Protein AF-A0A9C7W179-F1 (afdb_monomer_lite)

Secondary structure (DSSP, 8-state):
-HHHHHHHHH-TTEEEEEEEHHHHHT---TT---EEEEEESSPPPHHHHHHHHHH-

Radius of gyration: 12.71 Å; chains: 1; bounding box: 29×20×32 Å

Sequence (56 aa):
MTEVVNYLQQRGDIKQAILFGSLATGREGADSDIDLAIEKDHRLIADEIVELIEQL

Foldseek 3Di:
DVVVVVVQVVDPFWPDKDWDDCVVVVNDDPPDDTDIDTDGPDDDDPVNVVVVVVVD

Structure (mmCIF, N/CA/C/O backbone):
data_AF-A0A9C7W179-F1
#
_entry.id   AF-A0A9C7W179-F1
#
loop_
_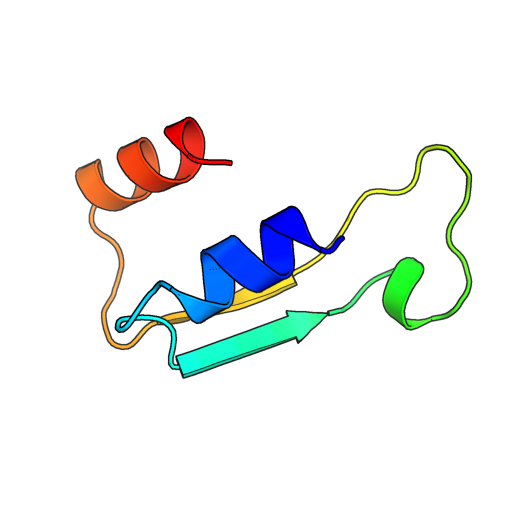atom_site.group_PDB
_atom_site.id
_atom_site.type_symbol
_atom_site.label_atom_id
_atom_site.label_alt_id
_atom_site.label_comp_id
_atom_site.label_asym_id
_atom_site.label_entity_id
_atom_site.label_seq_id
_atom_site.pdbx_PDB_ins_code
_atom_site.Cartn_x
_atom_site.Cartn_y
_atom_site.Cartn_z
_atom_site.occupancy
_atom_site.B_iso_or_equiv
_atom_site.auth_seq_id
_atom_site.auth_comp_id
_atom_site.auth_asym_id
_atom_site.auth_atom_id
_atom_site.pdbx_PDB_model_num
ATOM 1 N N . MET A 1 1 ? 11.174 -4.506 -0.818 1.00 64.88 1 MET A N 1
ATOM 2 C CA . MET A 1 1 ? 9.841 -5.074 -1.135 1.00 64.88 1 MET A CA 1
ATOM 3 C C . MET A 1 1 ? 9.343 -6.034 -0.057 1.00 64.88 1 MET A C 1
ATOM 5 O O . MET A 1 1 ? 8.238 -5.842 0.426 1.00 64.88 1 MET A O 1
ATOM 9 N N . THR A 1 2 ? 10.131 -7.033 0.358 1.00 75.50 2 THR A N 1
ATOM 10 C CA . THR A 1 2 ? 9.705 -8.033 1.360 1.00 75.50 2 THR A CA 1
ATOM 11 C C . THR A 1 2 ? 9.269 -7.421 2.696 1.00 75.50 2 THR A C 1
ATOM 13 O O . THR A 1 2 ? 8.290 -7.875 3.271 1.00 75.50 2 THR A O 1
ATOM 16 N N . GLU A 1 3 ? 9.934 -6.363 3.164 1.00 84.44 3 GLU A N 1
ATOM 17 C CA . GLU A 1 3 ? 9.581 -5.679 4.420 1.00 84.44 3 GLU A CA 1
ATOM 18 C C . GLU A 1 3 ? 8.212 -4.995 4.358 1.00 84.44 3 GLU A C 1
ATOM 20 O O . GLU A 1 3 ? 7.388 -5.220 5.237 1.00 84.44 3 GLU A O 1
ATOM 25 N N . VAL A 1 4 ? 7.926 -4.255 3.281 1.00 86.25 4 VAL A N 1
ATOM 26 C CA . VAL A 1 4 ? 6.621 -3.605 3.069 1.00 86.25 4 VAL A CA 1
ATOM 27 C C . VAL A 1 4 ? 5.504 -4.644 2.985 1.00 86.25 4 VAL A C 1
ATOM 29 O O . VAL A 1 4 ? 4.468 -4.494 3.623 1.00 86.25 4 VAL A O 1
ATOM 32 N N . VAL A 1 5 ? 5.717 -5.741 2.251 1.00 87.00 5 VAL A N 1
ATOM 33 C CA . VAL A 1 5 ? 4.726 -6.826 2.161 1.00 87.00 5 VAL A CA 1
ATOM 34 C C . VAL A 1 5 ? 4.486 -7.470 3.527 1.00 87.00 5 VAL A C 1
ATOM 36 O O . VAL A 1 5 ? 3.334 -7.664 3.906 1.00 87.00 5 VAL A O 1
ATOM 39 N N . ASN A 1 6 ? 5.546 -7.753 4.288 1.00 88.19 6 ASN A N 1
ATOM 40 C CA . ASN A 1 6 ? 5.426 -8.321 5.629 1.00 88.19 6 ASN A CA 1
ATOM 41 C C . ASN A 1 6 ? 4.688 -7.375 6.584 1.00 88.19 6 ASN A C 1
ATOM 43 O O . ASN A 1 6 ? 3.812 -7.828 7.318 1.00 88.19 6 ASN A O 1
ATOM 47 N N . TYR A 1 7 ? 5.002 -6.076 6.550 1.00 88.38 7 TYR A N 1
ATOM 48 C CA . TYR A 1 7 ? 4.307 -5.058 7.337 1.00 88.38 7 TYR A CA 1
ATOM 49 C C . TYR A 1 7 ? 2.806 -5.059 7.028 1.00 88.38 7 TYR A C 1
ATOM 51 O O . TYR A 1 7 ? 1.983 -5.195 7.931 1.00 88.38 7 TYR A O 1
ATOM 59 N N . LEU A 1 8 ? 2.444 -5.002 5.743 1.00 89.69 8 LEU A N 1
ATOM 60 C CA . LEU A 1 8 ? 1.047 -4.991 5.310 1.00 89.69 8 LEU A CA 1
ATOM 61 C C . LEU A 1 8 ? 0.307 -6.285 5.686 1.00 89.69 8 LEU A C 1
ATOM 63 O O . LEU A 1 8 ? -0.848 -6.224 6.090 1.00 89.69 8 LEU A O 1
ATOM 67 N N . GLN A 1 9 ? 0.959 -7.448 5.595 1.00 88.81 9 GLN A N 1
ATOM 68 C CA . GLN A 1 9 ? 0.360 -8.742 5.950 1.00 88.81 9 GLN A CA 1
ATOM 69 C C . GLN A 1 9 ? 0.123 -8.922 7.454 1.00 88.81 9 GLN A C 1
ATOM 71 O O . GLN A 1 9 ? -0.769 -9.671 7.845 1.00 88.81 9 GLN A O 1
ATOM 76 N N . GLN A 1 10 ? 0.918 -8.269 8.304 1.00 89.69 10 GLN A N 1
ATOM 77 C CA . GLN A 1 10 ? 0.769 -8.346 9.761 1.00 89.69 10 GLN A CA 1
ATOM 78 C C . GLN A 1 10 ? -0.351 -7.441 10.293 1.00 89.69 10 GLN A C 1
ATOM 80 O O . GLN A 1 10 ? -0.769 -7.584 11.443 1.00 89.69 10 GLN A O 1
ATOM 85 N N . ARG A 1 11 ? -0.863 -6.528 9.464 1.00 86.19 11 ARG A N 1
ATOM 86 C CA . ARG A 1 11 ? -1.923 -5.592 9.827 1.00 86.19 11 ARG A CA 1
ATOM 87 C C . ARG A 1 11 ? -3.304 -6.187 9.564 1.00 86.19 11 ARG A C 1
ATOM 89 O O . ARG A 1 11 ? -3.746 -6.303 8.427 1.00 86.19 11 ARG A O 1
ATOM 96 N N . GLY A 1 12 ? -4.007 -6.538 10.641 1.00 86.94 12 GLY A N 1
ATOM 97 C CA . GLY A 1 12 ? -5.359 -7.107 10.574 1.00 86.94 12 GLY A CA 1
ATOM 98 C C . GLY A 1 12 ? -6.459 -6.126 10.144 1.00 86.94 12 GLY A C 1
ATOM 99 O O . GLY A 1 12 ? -7.578 -6.552 9.884 1.00 86.94 12 GLY A O 1
ATOM 100 N N . ASP A 1 13 ? -6.149 -4.832 10.073 1.00 91.12 13 ASP A N 1
ATOM 101 C CA . ASP A 1 13 ? -7.055 -3.737 9.705 1.00 91.12 13 ASP A CA 1
ATOM 102 C C . ASP A 1 13 ? -6.964 -3.335 8.218 1.00 91.12 13 ASP A C 1
ATOM 104 O O . ASP A 1 13 ? -7.717 -2.474 7.750 1.00 91.12 13 ASP A O 1
ATOM 108 N N . ILE A 1 14 ? -6.055 -3.949 7.453 1.00 91.94 14 ILE A N 1
ATOM 109 C CA . ILE A 1 14 ? -5.926 -3.740 6.007 1.00 91.94 14 ILE A CA 1
ATOM 110 C C . ILE A 1 14 ? -6.769 -4.776 5.265 1.00 91.94 14 ILE A C 1
ATOM 112 O O . ILE A 1 14 ? -6.562 -5.981 5.389 1.00 91.94 14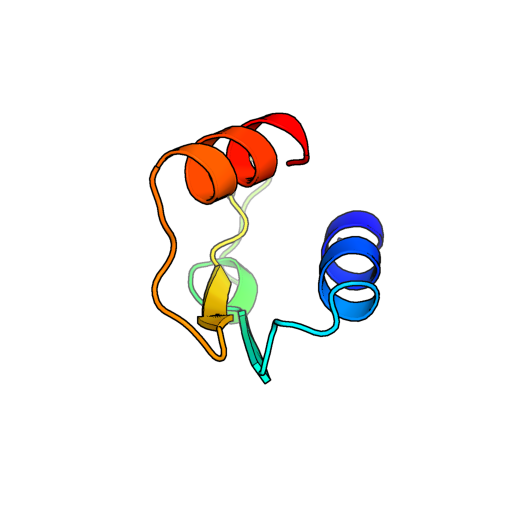 ILE A O 1
ATOM 116 N N . LYS A 1 15 ? -7.701 -4.301 4.434 1.00 91.88 15 LYS A N 1
ATOM 117 C CA . LYS A 1 15 ? -8.527 -5.160 3.573 1.00 91.88 15 LYS A CA 1
ATOM 118 C C . LYS A 1 15 ? -7.824 -5.518 2.271 1.00 91.88 15 LYS A C 1
ATOM 120 O O . LYS A 1 15 ? -7.925 -6.649 1.806 1.00 91.88 15 LYS A O 1
ATOM 125 N N . GLN A 1 16 ? -7.141 -4.546 1.672 1.00 92.88 16 GLN A N 1
ATOM 126 C CA . GLN A 1 16 ? -6.404 -4.726 0.425 1.00 92.88 16 GLN A CA 1
ATOM 127 C C . GLN A 1 16 ? -5.274 -3.704 0.287 1.00 92.88 16 GLN A C 1
ATOM 129 O O . GLN A 1 16 ? -5.366 -2.579 0.781 1.00 92.88 16 GLN A O 1
ATOM 134 N N . ALA A 1 17 ? -4.236 -4.107 -0.442 1.00 93.69 17 ALA A N 1
ATOM 135 C CA . ALA A 1 17 ? -3.127 -3.269 -0.871 1.00 93.69 17 ALA A CA 1
ATOM 136 C C . ALA A 1 17 ? -2.878 -3.506 -2.364 1.00 93.69 17 ALA A C 1
ATOM 138 O O . ALA A 1 17 ? -2.698 -4.649 -2.788 1.00 93.69 17 ALA A O 1
ATOM 139 N N . ILE A 1 18 ? -2.890 -2.441 -3.162 1.00 95.00 18 ILE A N 1
ATOM 140 C CA . ILE A 1 18 ? -2.742 -2.508 -4.618 1.00 95.00 18 ILE A CA 1
ATOM 141 C C . ILE A 1 18 ? -1.479 -1.748 -5.015 1.00 95.00 18 ILE A C 1
ATOM 143 O O . ILE A 1 18 ? -1.362 -0.556 -4.733 1.00 95.00 18 ILE A O 1
ATOM 147 N N . LEU A 1 19 ? -0.560 -2.437 -5.697 1.00 94.94 19 LEU A N 1
ATOM 148 C CA . LEU A 1 19 ? 0.597 -1.816 -6.339 1.00 94.94 19 LEU A CA 1
ATOM 149 C C . LEU A 1 19 ? 0.151 -1.092 -7.610 1.00 94.94 19 LEU A C 1
ATOM 151 O O . LEU A 1 19 ? -0.526 -1.679 -8.459 1.00 94.94 19 LEU A O 1
ATOM 155 N N . PHE A 1 20 ? 0.563 0.162 -7.757 1.00 95.56 20 PHE A N 1
ATOM 156 C CA . PHE A 1 20 ? 0.359 0.932 -8.979 1.00 95.56 20 PHE A CA 1
ATOM 157 C C . PHE A 1 20 ? 1.640 1.689 -9.365 1.00 95.56 20 PHE A C 1
ATOM 159 O O . PHE A 1 20 ? 2.711 1.428 -8.824 1.00 95.56 20 PHE A O 1
ATOM 166 N N . GLY A 1 21 ? 1.561 2.559 -10.373 1.00 95.56 21 GLY A N 1
ATOM 167 C CA . GLY A 1 21 ? 2.686 3.411 -10.762 1.00 95.56 21 GLY A CA 1
ATOM 168 C C . GLY A 1 21 ? 3.734 2.725 -11.644 1.00 95.56 21 GLY A C 1
ATOM 169 O O . GLY A 1 21 ? 3.443 1.791 -12.401 1.00 95.56 21 GLY A O 1
ATOM 170 N N . SER A 1 22 ? 4.960 3.247 -11.605 1.00 95.62 22 SER A N 1
ATOM 171 C CA . SER A 1 22 ? 6.060 2.825 -12.487 1.00 95.62 22 SER A CA 1
ATOM 172 C C . SER A 1 22 ? 6.403 1.346 -12.303 1.00 95.62 22 SER A C 1
ATOM 174 O O . SER A 1 22 ? 6.482 0.619 -13.294 1.00 95.62 22 SER A O 1
ATOM 176 N N . LEU A 1 23 ? 6.474 0.885 -11.053 1.00 94.00 23 LEU A N 1
ATOM 177 C CA . LEU A 1 23 ? 6.807 -0.496 -10.707 1.00 94.00 23 LEU A CA 1
ATOM 178 C C . LEU A 1 23 ? 5.735 -1.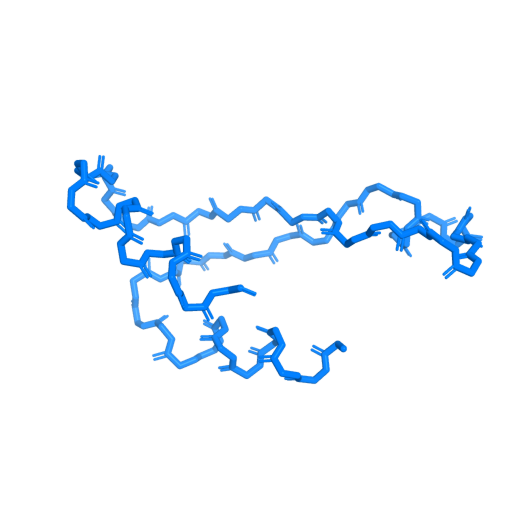497 -11.162 1.00 94.00 23 LEU A C 1
ATOM 180 O O . LEU A 1 23 ? 6.048 -2.590 -11.623 1.00 94.00 23 LEU A O 1
ATOM 184 N N . ALA A 1 24 ? 4.456 -1.113 -11.104 1.00 94.69 24 ALA A N 1
ATOM 185 C CA . ALA A 1 24 ? 3.369 -1.943 -11.629 1.00 94.69 24 ALA A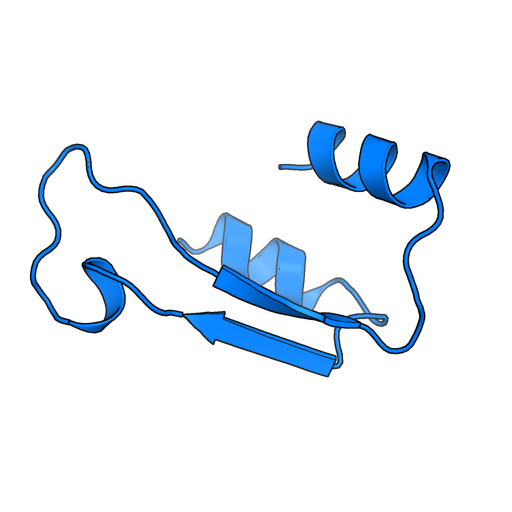 CA 1
ATOM 186 C C . ALA A 1 24 ? 3.390 -2.060 -13.163 1.00 94.69 24 ALA A C 1
ATOM 188 O O . ALA A 1 24 ? 2.787 -2.974 -13.724 1.00 94.69 24 ALA A O 1
ATOM 189 N N . THR A 1 25 ? 4.048 -1.123 -13.853 1.00 95.62 25 THR A N 1
ATOM 190 C CA . THR A 1 25 ? 4.068 -1.046 -15.322 1.00 95.62 25 THR A CA 1
ATOM 191 C C . THR A 1 25 ? 5.405 -1.449 -15.944 1.00 95.62 25 THR A C 1
ATOM 193 O O . THR A 1 25 ? 5.525 -1.410 -17.170 1.00 95.62 25 THR A O 1
ATOM 196 N N . GLY A 1 26 ? 6.390 -1.857 -15.135 1.00 93.62 26 GLY A N 1
ATOM 197 C CA . GLY A 1 26 ? 7.726 -2.239 -15.602 1.00 93.62 26 GLY A CA 1
ATOM 198 C C . GLY A 1 26 ? 8.539 -1.057 -16.140 1.00 93.62 26 GLY A C 1
ATOM 199 O O . GLY A 1 26 ? 9.322 -1.217 -17.077 1.00 93.62 26 GLY A O 1
ATOM 200 N N . ARG A 1 27 ? 8.260 0.156 -15.647 1.00 94.06 27 ARG A N 1
ATOM 201 C CA . ARG A 1 27 ? 8.898 1.416 -16.071 1.00 94.06 27 ARG A CA 1
ATOM 202 C C . ARG A 1 27 ? 9.707 2.066 -14.950 1.00 94.06 27 ARG A C 1
ATOM 204 O O . ARG A 1 27 ? 10.028 3.249 -15.035 1.00 94.06 27 ARG A O 1
ATOM 211 N N . GLU A 1 28 ? 9.976 1.326 -13.887 1.00 95.44 28 GLU A N 1
ATOM 212 C CA . GLU A 1 28 ? 10.810 1.756 -12.779 1.00 95.44 28 GLU A CA 1
ATOM 213 C C . GLU A 1 28 ? 12.263 2.008 -13.214 1.00 95.44 28 GLU A C 1
ATOM 215 O O . GLU A 1 28 ? 12.812 1.351 -14.099 1.00 95.44 28 GLU A O 1
ATOM 220 N N . GLY A 1 29 ? 12.891 2.983 -12.566 1.00 93.81 29 GLY A N 1
ATOM 221 C CA . GLY A 1 29 ? 14.329 3.221 -12.578 1.00 93.81 29 GLY A CA 1
ATOM 222 C C . GLY A 1 29 ? 14.913 3.047 -11.177 1.00 93.81 29 GLY A C 1
ATOM 223 O O . GLY A 1 29 ? 14.190 2.772 -10.223 1.00 93.81 29 GLY A O 1
ATOM 224 N N . ALA A 1 30 ? 16.226 3.243 -11.047 1.00 93.00 30 ALA A N 1
ATOM 225 C CA . ALA A 1 30 ? 16.935 3.065 -9.776 1.00 93.00 30 ALA A CA 1
ATOM 226 C C . ALA A 1 30 ? 16.391 3.944 -8.632 1.00 93.00 30 ALA A C 1
ATOM 228 O O . ALA A 1 30 ? 16.435 3.524 -7.481 1.00 93.00 30 ALA A O 1
ATOM 229 N N . ASP A 1 31 ? 15.836 5.112 -8.966 1.00 93.88 31 ASP A N 1
ATOM 230 C CA . ASP A 1 31 ? 15.298 6.090 -8.012 1.00 93.88 31 ASP A CA 1
ATOM 231 C C . ASP A 1 31 ? 13.759 6.115 -7.996 1.00 93.88 31 ASP A C 1
ATOM 233 O O . ASP A 1 31 ? 13.152 7.113 -7.621 1.00 93.88 31 ASP A O 1
ATOM 237 N N . SER A 1 32 ? 13.101 5.068 -8.503 1.00 93.50 32 SER A N 1
ATOM 238 C CA . SER A 1 32 ? 11.637 4.998 -8.479 1.00 93.50 32 SER A CA 1
ATOM 239 C C . SER A 1 32 ? 11.098 4.628 -7.103 1.00 93.50 32 SER A C 1
ATOM 241 O O . SER A 1 32 ? 11.582 3.693 -6.466 1.00 93.50 32 SER A O 1
ATOM 243 N N . ASP A 1 33 ? 10.034 5.322 -6.711 1.00 93.12 33 ASP A N 1
ATOM 244 C CA . ASP A 1 33 ? 9.271 5.0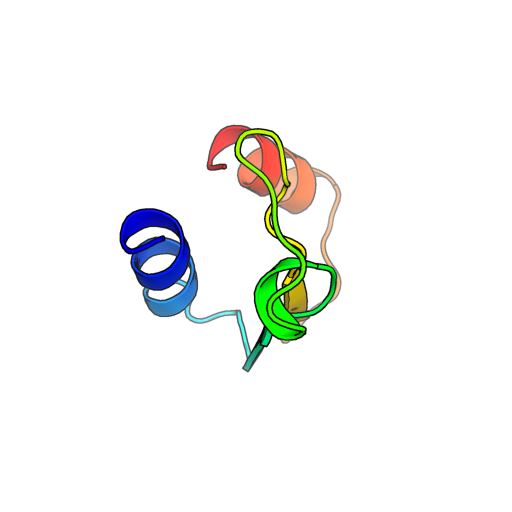38 -5.501 1.00 93.12 33 ASP A CA 1
ATOM 245 C C . ASP A 1 33 ? 8.377 3.793 -5.655 1.00 93.12 33 ASP A C 1
ATOM 247 O O . ASP A 1 33 ? 8.197 3.237 -6.745 1.00 93.12 33 ASP A O 1
ATOM 251 N N . ILE A 1 34 ? 7.797 3.354 -4.535 1.00 92.00 34 ILE A N 1
ATOM 252 C CA . ILE A 1 34 ? 6.785 2.295 -4.490 1.00 92.00 34 ILE A CA 1
ATOM 253 C C . ILE A 1 34 ? 5.429 2.935 -4.193 1.00 92.00 34 ILE A C 1
ATOM 255 O O . ILE A 1 34 ? 5.169 3.359 -3.069 1.00 92.00 34 ILE A O 1
ATOM 259 N N . ASP A 1 35 ? 4.542 2.939 -5.185 1.00 93.94 35 ASP A N 1
ATOM 260 C CA . ASP A 1 35 ? 3.193 3.483 -5.048 1.00 93.94 35 ASP A CA 1
ATOM 261 C C . ASP A 1 35 ? 2.185 2.402 -4.627 1.00 93.94 35 ASP A C 1
ATOM 263 O O . ASP A 1 35 ? 1.958 1.415 -5.340 1.00 93.94 35 ASP A O 1
ATOM 267 N N . LEU A 1 36 ? 1.544 2.597 -3.471 1.00 93.75 36 LEU A N 1
ATOM 268 C CA . LEU A 1 36 ? 0.559 1.668 -2.911 1.00 93.75 36 LEU A CA 1
ATOM 269 C C . LEU A 1 36 ? -0.756 2.363 -2.578 1.00 93.75 36 LEU A C 1
ATOM 271 O O . LEU A 1 36 ? -0.787 3.397 -1.914 1.00 93.75 36 LEU A O 1
ATOM 275 N N . ALA A 1 37 ? -1.861 1.763 -3.017 1.00 95.06 37 ALA A N 1
ATOM 276 C CA . ALA A 1 37 ? -3.203 2.149 -2.605 1.00 95.06 37 ALA A CA 1
ATOM 277 C C . ALA A 1 37 ? -3.699 1.142 -1.566 1.00 95.06 37 ALA A C 1
ATOM 279 O O . ALA A 1 37 ? -3.767 -0.056 -1.851 1.00 95.06 37 ALA A O 1
ATOM 280 N N . ILE A 1 38 ? -4.031 1.624 -0.368 1.00 93.31 38 ILE A N 1
ATOM 281 C CA . ILE A 1 38 ? -4.424 0.790 0.773 1.00 93.31 38 ILE A CA 1
ATOM 282 C C . ILE A 1 38 ? -5.886 1.059 1.131 1.00 93.31 38 ILE A C 1
ATOM 284 O O . ILE A 1 38 ? -6.280 2.208 1.327 1.00 93.31 38 ILE A O 1
ATOM 288 N N . GLU A 1 39 ? -6.683 -0.000 1.259 1.00 94.44 39 GLU A N 1
ATOM 289 C CA . GLU A 1 39 ? -8.021 0.074 1.850 1.00 94.44 39 GLU A CA 1
ATOM 290 C C . GLU A 1 39 ? -7.988 -0.444 3.289 1.00 94.44 39 GLU A C 1
ATOM 292 O O . GLU A 1 39 ? -7.536 -1.564 3.547 1.00 94.44 39 GLU A O 1
ATOM 297 N N . LYS A 1 40 ? -8.531 0.354 4.211 1.00 92.62 40 LYS A N 1
ATOM 298 C CA . LYS A 1 40 ? -8.732 -0.017 5.614 1.00 92.62 40 LYS A CA 1
ATOM 299 C C . LYS A 1 40 ? -10.207 -0.243 5.921 1.00 92.62 40 LYS A C 1
ATOM 301 O O . LYS A 1 40 ? -11.097 0.239 5.219 1.00 92.62 40 LYS A O 1
ATOM 306 N N . ASP A 1 41 ? -10.480 -0.995 6.976 1.00 92.31 41 ASP A N 1
ATOM 307 C CA . ASP A 1 41 ? -11.841 -1.247 7.454 1.00 92.31 41 ASP A CA 1
ATOM 308 C C . ASP A 1 41 ? -12.498 -0.039 8.141 1.00 92.31 41 ASP A C 1
ATOM 310 O O . ASP A 1 41 ? -13.727 0.022 8.212 1.00 92.31 41 ASP A O 1
ATOM 314 N N . HIS A 1 42 ? -11.700 0.943 8.556 1.00 92.75 42 HIS A N 1
ATOM 315 C CA . HIS A 1 42 ? -12.137 2.196 9.157 1.00 92.75 42 HIS A CA 1
ATOM 316 C C . HIS A 1 42 ? -11.430 3.408 8.536 1.00 92.75 42 HIS A C 1
ATOM 318 O O . HIS A 1 42 ? -10.425 3.305 7.828 1.00 92.75 42 HIS A O 1
ATOM 324 N N . ARG A 1 43 ? -11.973 4.595 8.817 1.00 93.81 43 ARG A N 1
ATOM 325 C CA . ARG A 1 43 ? -11.323 5.866 8.493 1.00 93.81 43 ARG A CA 1
ATOM 326 C C . ARG A 1 43 ? -10.243 6.154 9.529 1.00 93.81 43 ARG A C 1
ATOM 328 O O . ARG A 1 43 ? -10.564 6.201 10.710 1.00 93.81 43 ARG A O 1
ATOM 335 N N . LEU A 1 44 ? -9.032 6.439 9.060 1.00 92.38 44 LEU A N 1
ATOM 336 C CA . LEU A 1 44 ? -7.917 6.818 9.922 1.00 92.38 44 LEU A CA 1
ATOM 337 C C . LEU A 1 44 ? -8.219 8.087 10.727 1.00 92.38 44 LEU A C 1
ATOM 339 O O . LEU A 1 44 ? -8.685 9.090 10.168 1.00 92.38 44 LEU A O 1
ATOM 343 N N . ILE A 1 45 ? -7.903 8.048 12.019 1.00 95.12 45 ILE A N 1
ATOM 344 C CA . ILE A 1 45 ? -7.804 9.239 12.870 1.00 95.12 45 ILE A CA 1
ATOM 345 C C . ILE A 1 45 ? -6.372 9.791 12.868 1.00 95.12 45 ILE A C 1
ATOM 347 O O . ILE A 1 45 ? -5.445 9.145 12.388 1.00 95.12 45 ILE A O 1
ATOM 351 N N . ALA A 1 46 ? -6.187 11.007 13.390 1.00 96.12 46 ALA A N 1
ATOM 352 C CA . ALA A 1 46 ? -4.895 11.696 13.359 1.00 96.12 46 ALA A CA 1
ATOM 353 C C . ALA A 1 46 ? -3.758 10.871 13.988 1.00 96.12 46 ALA A C 1
ATOM 355 O O . ALA A 1 46 ? -2.697 10.761 13.381 1.00 96.12 46 ALA A O 1
ATOM 356 N N . ASP A 1 47 ? -4.001 10.247 15.140 1.00 94.94 47 ASP A N 1
ATOM 357 C CA . ASP A 1 47 ? -2.981 9.465 15.849 1.00 94.94 47 ASP A CA 1
ATOM 358 C C . ASP A 1 47 ? -2.547 8.231 15.042 1.00 94.94 47 ASP A C 1
ATOM 360 O O . ASP A 1 47 ? -1.357 7.967 14.905 1.00 94.94 47 ASP A O 1
ATOM 364 N N . GLU A 1 48 ? -3.488 7.539 14.393 1.00 92.44 48 GLU A N 1
ATOM 365 C CA . GLU A 1 48 ? -3.183 6.386 13.534 1.00 92.44 48 GLU A CA 1
ATOM 366 C C . GLU A 1 48 ? -2.387 6.778 12.283 1.00 92.44 48 GLU A C 1
ATOM 368 O O . GLU A 1 48 ? -1.598 5.983 11.774 1.00 92.44 48 GLU A O 1
ATOM 373 N N . ILE A 1 49 ? -2.595 7.995 11.767 1.00 92.06 49 ILE A N 1
ATOM 374 C CA . ILE A 1 49 ? -1.800 8.532 10.654 1.00 92.06 49 ILE A CA 1
ATOM 375 C C . ILE A 1 49 ? -0.361 8.766 11.114 1.00 92.06 49 ILE A C 1
ATOM 377 O O . ILE A 1 49 ? 0.566 8.419 10.387 1.00 92.06 49 ILE A O 1
ATOM 381 N N . VAL A 1 50 ? -0.171 9.336 12.307 1.00 94.56 50 VAL 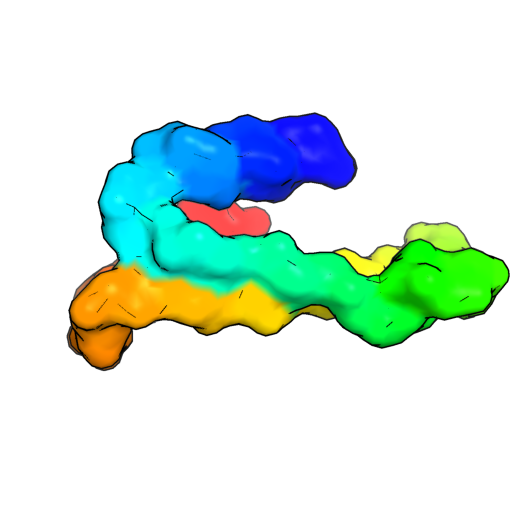A N 1
ATOM 382 C CA . VAL A 1 50 ? 1.166 9.578 12.868 1.00 94.56 50 VAL A CA 1
ATOM 383 C C . VAL A 1 50 ? 1.891 8.257 13.108 1.00 94.56 50 VAL A C 1
ATOM 385 O O . VAL A 1 50 ? 3.007 8.093 12.625 1.00 94.56 50 VAL A O 1
ATOM 388 N N . GLU A 1 51 ? 1.238 7.285 13.748 1.00 90.50 51 GLU A N 1
ATOM 389 C CA . GLU A 1 51 ? 1.815 5.951 13.958 1.00 90.50 51 GLU A CA 1
ATOM 390 C C . GLU A 1 51 ? 2.201 5.272 12.637 1.00 90.50 51 GLU A C 1
ATOM 392 O O . GLU A 1 51 ? 3.236 4.613 12.558 1.00 90.50 51 GLU A O 1
ATOM 397 N N . LEU A 1 52 ? 1.391 5.434 11.585 1.00 87.75 52 LEU A N 1
ATOM 398 C CA . LEU A 1 52 ? 1.696 4.882 10.266 1.00 87.75 52 LEU A CA 1
ATOM 399 C C . LEU A 1 52 ? 2.941 5.530 9.642 1.00 87.75 52 LEU A C 1
ATOM 401 O O . LEU A 1 52 ? 3.737 4.823 9.034 1.00 87.75 52 LEU A O 1
ATOM 405 N N . ILE A 1 53 ? 3.112 6.847 9.794 1.00 89.44 53 ILE A N 1
ATOM 406 C CA . ILE A 1 53 ? 4.285 7.579 9.289 1.00 89.44 53 ILE A CA 1
ATOM 407 C C . ILE A 1 53 ? 5.560 7.163 10.030 1.00 89.44 53 ILE A C 1
ATOM 409 O O . ILE A 1 53 ? 6.623 7.130 9.428 1.00 89.44 53 ILE A O 1
ATOM 413 N N . GLU A 1 54 ? 5.477 6.849 11.322 1.00 89.62 54 GLU A N 1
ATOM 414 C CA . GLU A 1 54 ? 6.645 6.439 12.116 1.00 89.62 54 GLU A CA 1
ATOM 415 C C . GLU A 1 54 ? 7.077 4.985 11.869 1.00 89.62 54 GLU A C 1
ATOM 417 O O . GLU A 1 54 ? 8.212 4.614 12.170 1.00 89.62 54 GLU A O 1
ATOM 422 N N . GLN A 1 55 ? 6.173 4.147 11.356 1.00 82.25 55 GLN A N 1
ATOM 423 C CA . GLN A 1 55 ? 6.410 2.719 11.116 1.00 82.25 55 GLN A CA 1
ATOM 424 C C . GLN A 1 55 ? 6.878 2.391 9.689 1.00 82.25 55 GLN A C 1
ATOM 426 O O . GLN A 1 55 ? 7.240 1.238 9.436 1.00 82.25 55 GLN A O 1
ATOM 431 N N . LEU A 1 56 ? 6.839 3.363 8.774 1.00 72.06 56 LEU A N 1
ATOM 432 C CA . LEU A 1 56 ? 7.206 3.238 7.359 1.00 72.06 56 LEU A CA 1
ATOM 433 C C . LEU A 1 56 ? 8.443 4.080 7.036 1.00 72.06 56 LEU A C 1
ATOM 435 O O . LEU A 1 56 ? 9.254 3.594 6.218 1.00 72.06 56 LEU A O 1
#

pLDDT: mean 90.93, std 5.79, range [64.88, 96.12]